Protein AF-A0A7C6S004-F1 (afdb_monomer_lite)

Secondary structure (DSSP, 8-state):
-EEEETTTTEEEEEEEEETTEEEEEEEE-TT-EE--TT-TT--EEGGGT--

Structure (mmCIF, N/CA/C/O backbone):
data_AF-A0A7C6S004-F1
#
_entry.id   AF-A0A7C6S004-F1
#
loop_
_atom_site.group_PDB
_atom_site.id
_atom_site.type_symbol
_atom_site.label_atom_id
_atom_site.label_alt_id
_atom_site.label_comp_id
_atom_site.label_asym_id
_atom_site.label_entity_id
_atom_site.label_seq_id
_atom_site.pdbx_PDB_ins_code
_atom_site.Cartn_x
_atom_site.Cartn_y
_atom_site.Cartn_z
_atom_site.occupancy
_atom_site.B_iso_or_equiv
_atom_site.auth_seq_id
_atom_site.auth_comp_id
_atom_site.auth_asym_id
_atom_site.auth_atom_id
_atom_site.pdbx_PDB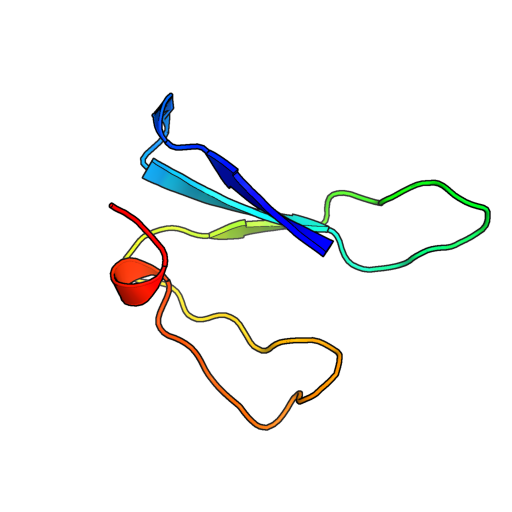_model_num
ATOM 1 N N . MET A 1 1 ? -0.404 0.688 9.826 1.00 57.84 1 MET A N 1
ATOM 2 C CA . MET A 1 1 ? -0.990 -0.665 9.671 1.00 57.84 1 MET A CA 1
ATOM 3 C C . MET A 1 1 ? -1.625 -0.724 8.282 1.00 57.84 1 MET A C 1
ATOM 5 O O . MET A 1 1 ? -2.158 0.291 7.863 1.00 57.84 1 MET A O 1
ATOM 9 N N . ALA A 1 2 ? -1.497 -1.822 7.530 1.00 57.72 2 ALA A N 1
ATOM 10 C CA . ALA A 1 2 ? -2.068 -1.934 6.177 1.00 57.72 2 ALA A CA 1
ATOM 11 C C . ALA A 1 2 ? -3.325 -2.816 6.207 1.00 57.72 2 ALA A C 1
ATOM 13 O O . ALA A 1 2 ? -3.311 -3.857 6.865 1.00 57.72 2 ALA A O 1
ATOM 14 N N . GLY A 1 3 ? -4.396 -2.389 5.537 1.00 64.69 3 GLY A N 1
ATOM 15 C CA . GLY A 1 3 ? -5.655 -3.129 5.416 1.00 64.69 3 GLY A CA 1
ATOM 16 C C . GLY A 1 3 ? -5.895 -3.572 3.972 1.00 64.69 3 GLY A C 1
ATOM 17 O O . GLY A 1 3 ? -5.551 -2.854 3.037 1.00 64.69 3 GLY A O 1
ATOM 18 N N . VAL A 1 4 ? -6.475 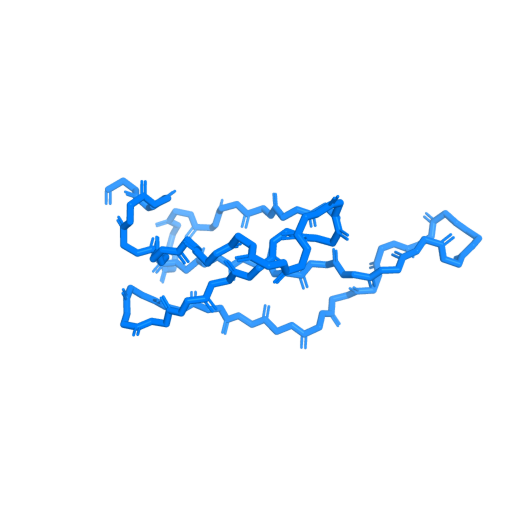-4.757 3.768 1.00 67.94 4 VAL A N 1
ATOM 19 C CA . VAL A 1 4 ? -6.848 -5.248 2.430 1.00 67.94 4 VAL A CA 1
ATOM 20 C C . VAL A 1 4 ? -8.326 -4.966 2.187 1.00 67.94 4 VAL A C 1
ATOM 22 O O . VAL A 1 4 ? -9.183 -5.487 2.903 1.00 67.94 4 VAL A O 1
ATOM 25 N N . ASN A 1 5 ? -8.645 -4.182 1.155 1.00 69.25 5 ASN A N 1
ATOM 26 C CA . ASN A 1 5 ? -10.023 -3.966 0.731 1.00 69.25 5 ASN A CA 1
ATOM 27 C C . ASN A 1 5 ? -10.368 -4.899 -0.436 1.00 69.25 5 ASN A C 1
ATOM 29 O O . ASN A 1 5 ? -10.146 -4.597 -1.610 1.00 69.25 5 ASN A O 1
ATOM 33 N N . ILE A 1 6 ? -10.966 -6.040 -0.095 1.00 66.81 6 ILE A N 1
ATOM 34 C CA . ILE A 1 6 ? -11.325 -7.096 -1.052 1.00 66.81 6 ILE A CA 1
ATOM 35 C C . ILE A 1 6 ? -12.383 -6.612 -2.058 1.00 66.81 6 ILE A C 1
ATOM 37 O O . ILE A 1 6 ? -12.364 -7.019 -3.216 1.00 66.81 6 ILE A O 1
ATOM 41 N N . ARG A 1 7 ? -13.287 -5.701 -1.662 1.00 69.50 7 ARG A N 1
ATOM 42 C CA . ARG A 1 7 ? -14.344 -5.201 -2.561 1.00 69.50 7 ARG A CA 1
ATOM 43 C C . ARG A 1 7 ? -13.796 -4.357 -3.707 1.00 69.50 7 ARG A C 1
ATOM 45 O O . ARG A 1 7 ? -14.403 -4.328 -4.771 1.00 69.50 7 ARG A O 1
ATOM 52 N N . GLN A 1 8 ? -12.687 -3.658 -3.483 1.00 70.25 8 GLN A N 1
ATOM 53 C CA . GLN A 1 8 ? -12.058 -2.790 -4.481 1.00 70.25 8 GLN A CA 1
ATOM 54 C C . GLN A 1 8 ? -10.767 -3.377 -5.061 1.00 70.25 8 GLN A C 1
ATOM 56 O O . GLN A 1 8 ? -10.158 -2.758 -5.933 1.00 70.25 8 GLN A O 1
ATOM 61 N N . ASN A 1 9 ? -10.379 -4.577 -4.613 1.00 79.75 9 ASN A N 1
ATOM 62 C CA . ASN A 1 9 ? -9.149 -5.261 -5.004 1.00 79.75 9 ASN A CA 1
ATOM 63 C C . ASN A 1 9 ? -7.914 -4.346 -4.878 1.00 79.75 9 ASN A C 1
ATOM 65 O O . ASN A 1 9 ? -7.096 -4.232 -5.795 1.00 79.75 9 ASN A O 1
ATOM 69 N N . CYS A 1 10 ? -7.838 -3.630 -3.755 1.00 81.56 10 CYS A N 1
ATOM 70 C CA . CYS A 1 10 ? -6.783 -2.672 -3.459 1.00 81.56 10 CYS A CA 1
ATOM 71 C C . CYS A 1 10 ? -6.302 -2.808 -2.010 1.00 81.56 10 CYS A C 1
ATOM 73 O O . CYS A 1 10 ? -7.003 -3.318 -1.130 1.00 81.56 10 CYS A O 1
ATOM 75 N N . LEU A 1 11 ? -5.076 -2.356 -1.783 1.00 85.62 11 LEU A N 1
ATOM 76 C CA . LEU A 1 11 ? -4.447 -2.286 -0.477 1.00 85.62 11 LEU A CA 1
ATOM 77 C C . LEU A 1 11 ? -4.551 -0.850 0.043 1.00 85.62 11 LEU A C 1
ATOM 79 O O . LEU A 1 11 ? -4.145 0.092 -0.636 1.00 85.62 11 LEU A O 1
ATOM 83 N N . GLU A 1 12 ? -5.085 -0.689 1.248 1.00 86.00 12 GLU A N 1
ATOM 84 C CA . GLU A 1 12 ? -5.196 0.595 1.929 1.00 86.00 12 GLU A CA 1
ATOM 85 C C . GLU A 1 12 ? -4.010 0.775 2.882 1.00 86.00 12 GLU A C 1
ATOM 87 O O . GLU A 1 12 ? -3.774 -0.042 3.783 1.00 86.00 12 GLU A O 1
ATOM 92 N N . ILE A 1 13 ? -3.226 1.831 2.661 1.00 83.25 13 ILE A N 1
ATOM 93 C CA . ILE A 1 13 ? -2.026 2.105 3.445 1.00 83.25 13 ILE A CA 1
ATOM 94 C C . ILE A 1 13 ? -2.308 3.195 4.466 1.00 83.25 13 ILE A C 1
ATOM 96 O O . ILE A 1 13 ? -2.593 4.340 4.113 1.00 83.25 13 ILE A O 1
ATOM 100 N N . HIS A 1 14 ? -2.126 2.842 5.739 1.00 79.38 14 HIS A N 1
ATOM 101 C CA . HIS A 1 14 ? -2.095 3.799 6.835 1.00 79.38 14 HIS A CA 1
ATOM 102 C C . HIS A 1 14 ? -0.699 3.819 7.448 1.00 79.38 14 HIS A C 1
ATOM 104 O O . HIS A 1 14 ? -0.223 2.812 8.005 1.00 79.38 14 HIS A O 1
ATOM 110 N N . ARG A 1 15 ? -0.038 4.968 7.345 1.00 73.00 15 ARG A N 1
ATOM 111 C CA . ARG A 1 15 ? 1.248 5.235 7.983 1.00 73.00 15 ARG A CA 1
ATOM 112 C C . ARG A 1 15 ? 1.052 6.360 8.987 1.00 73.00 15 ARG A C 1
ATOM 114 O O . ARG A 1 15 ? 0.243 7.254 8.779 1.00 73.00 15 ARG A O 1
ATOM 121 N N . ASP A 1 16 ? 1.816 6.260 10.062 1.00 67.94 16 ASP A N 1
ATOM 122 C CA . ASP A 1 16 ? 1.760 7.109 11.245 1.00 67.94 16 ASP A CA 1
ATOM 123 C C . ASP A 1 16 ? 0.713 6.720 12.303 1.00 67.94 16 ASP A C 1
ATOM 125 O O . ASP A 1 16 ? -0.375 6.216 12.018 1.00 67.94 16 ASP A O 1
ATOM 129 N N . ASN A 1 17 ? 1.133 6.916 13.549 1.00 57.19 17 ASN A N 1
ATOM 130 C CA . ASN A 1 17 ? 0.398 6.669 14.781 1.00 57.19 17 ASN A CA 1
ATOM 131 C C . ASN A 1 17 ? 0.601 7.891 15.689 1.00 57.19 17 ASN A C 1
ATOM 133 O O . ASN A 1 17 ? 1.036 7.768 16.833 1.00 57.19 17 ASN A O 1
ATOM 137 N N . GLN A 1 18 ? 0.367 9.088 15.148 1.00 54.25 18 GLN A N 1
ATOM 138 C CA . GLN A 1 18 ? 0.309 10.293 15.967 1.00 54.25 18 GLN A CA 1
ATOM 139 C C . GLN A 1 18 ? -0.986 10.203 16.778 1.00 54.25 18 GLN A C 1
ATOM 141 O O . GLN A 1 18 ? -2.084 10.231 16.227 1.00 54.25 18 GLN A O 1
ATOM 146 N N . GLU A 1 19 ? -0.844 9.991 18.086 1.00 57.91 19 GLU A N 1
ATOM 147 C CA . GLU A 1 19 ? -1.938 10.069 19.063 1.00 57.91 19 GLU A CA 1
ATOM 148 C C . GLU A 1 19 ? -3.139 9.139 18.793 1.00 57.91 19 GLU A C 1
ATOM 150 O O . GLU A 1 19 ? -4.297 9.499 18.994 1.00 57.91 19 GLU A O 1
ATOM 155 N N . GLY A 1 20 ? -2.877 7.904 18.352 1.00 63.72 20 GLY A N 1
ATOM 156 C CA . GLY A 1 20 ? -3.912 6.869 18.235 1.00 63.72 20 GLY A CA 1
ATOM 157 C C . GLY A 1 20 ? -4.846 7.018 17.031 1.00 63.72 20 GLY A C 1
ATOM 158 O O . GLY A 1 20 ? -5.831 6.283 16.939 1.00 63.72 20 GLY A O 1
ATOM 159 N N . GLN A 1 21 ? -4.540 7.919 16.093 1.00 59.44 21 GLN A N 1
ATOM 160 C CA . GLN A 1 21 ? -5.242 8.007 14.816 1.00 59.44 21 GLN A CA 1
ATOM 161 C C . GLN A 1 21 ? -4.362 7.498 13.674 1.00 59.44 21 GLN A C 1
ATOM 163 O O . GLN A 1 21 ? -3.288 8.027 13.396 1.00 59.44 21 GLN A O 1
ATOM 168 N N . TYR A 1 22 ? -4.848 6.468 12.982 1.00 63.69 22 TYR A N 1
ATOM 169 C CA . TYR A 1 22 ? -4.232 5.983 11.753 1.00 63.69 22 TYR A CA 1
ATOM 170 C C . TYR A 1 22 ? -4.585 6.925 10.606 1.00 63.69 22 TYR A C 1
ATOM 172 O O . TYR A 1 22 ? -5.734 6.971 10.161 1.00 63.69 22 TYR A O 1
ATOM 180 N N . ARG A 1 23 ? -3.599 7.666 10.095 1.00 66.38 23 ARG A N 1
ATOM 181 C CA . ARG A 1 23 ? -3.806 8.511 8.920 1.00 66.38 23 ARG A CA 1
ATOM 182 C C . ARG A 1 23 ? -3.742 7.652 7.659 1.00 66.38 23 ARG A C 1
ATOM 184 O O . ARG A 1 23 ? -2.766 6.944 7.420 1.00 66.38 23 ARG A O 1
ATOM 191 N N . PHE A 1 24 ? -4.811 7.690 6.869 1.00 69.25 24 PHE A N 1
ATOM 192 C CA . PHE A 1 24 ? -4.819 7.130 5.520 1.00 69.25 24 PHE A CA 1
ATOM 193 C C . PHE A 1 24 ? -3.849 7.923 4.638 1.00 69.25 24 PHE A C 1
ATOM 195 O O . PHE A 1 24 ? -3.931 9.152 4.581 1.00 69.25 24 PHE A O 1
ATOM 202 N N . GLU A 1 25 ? -2.939 7.223 3.964 1.00 76.44 25 GLU A N 1
ATOM 203 C CA . GLU A 1 25 ? -2.036 7.837 2.991 1.00 76.44 25 GLU A CA 1
ATOM 204 C C . GLU A 1 25 ? -2.526 7.631 1.563 1.00 76.44 25 GLU A C 1
ATOM 206 O O . GLU A 1 25 ? -2.629 8.594 0.805 1.00 76.44 25 GLU A O 1
ATOM 211 N N . THR A 1 26 ? -2.771 6.379 1.166 1.00 82.81 26 THR A N 1
ATOM 212 C CA . THR A 1 26 ? -3.041 6.057 -0.238 1.00 82.81 26 THR A CA 1
ATOM 213 C C . THR A 1 26 ? -3.632 4.659 -0.435 1.00 82.81 26 THR A C 1
ATOM 215 O O . THR A 1 26 ? -3.536 3.789 0.436 1.00 82.81 26 THR A O 1
ATOM 218 N N . PHE A 1 27 ? -4.207 4.445 -1.620 1.00 86.62 27 PHE A N 1
ATOM 219 C CA . PHE A 1 27 ? -4.620 3.138 -2.122 1.00 86.62 27 PHE A CA 1
ATOM 220 C C . PHE A 1 27 ? -3.593 2.625 -3.125 1.00 86.62 27 PHE A C 1
ATOM 222 O O . PHE A 1 27 ? -3.230 3.336 -4.060 1.00 86.62 27 PHE A O 1
ATOM 229 N N . LEU A 1 28 ? -3.196 1.368 -2.972 1.00 88.56 28 LEU A N 1
ATOM 230 C CA . LEU A 1 28 ? -2.331 0.668 -3.912 1.00 88.56 28 LEU A CA 1
ATOM 231 C C . LEU A 1 28 ? -3.108 -0.441 -4.622 1.00 88.56 28 LEU A C 1
ATOM 233 O O . LEU A 1 28 ? -3.971 -1.099 -4.039 1.00 88.56 28 LEU A O 1
ATOM 237 N N . ARG A 1 29 ? -2.815 -0.652 -5.899 1.00 87.69 29 ARG A N 1
ATOM 238 C CA . ARG A 1 29 ? -3.442 -1.653 -6.768 1.00 87.69 29 ARG A CA 1
ATOM 239 C C . ARG A 1 29 ? -2.433 -2.741 -7.120 1.00 87.69 29 ARG A C 1
ATOM 241 O O . ARG A 1 29 ? -1.250 -2.612 -6.850 1.00 87.69 29 ARG A O 1
ATOM 248 N N . ARG A 1 30 ? -2.889 -3.811 -7.777 1.00 87.44 30 ARG A N 1
ATOM 249 C CA . ARG A 1 30 ? -2.061 -4.980 -8.145 1.00 87.44 30 ARG A CA 1
ATOM 250 C C . ARG A 1 30 ? -0.727 -4.659 -8.843 1.00 87.44 30 ARG A C 1
ATOM 252 O O . ARG A 1 30 ? 0.212 -5.424 -8.679 1.00 87.44 30 ARG A O 1
ATOM 259 N N . GLY A 1 31 ? -0.649 -3.575 -9.618 1.00 88.81 31 GLY A N 1
ATOM 260 C CA . GLY A 1 31 ? 0.582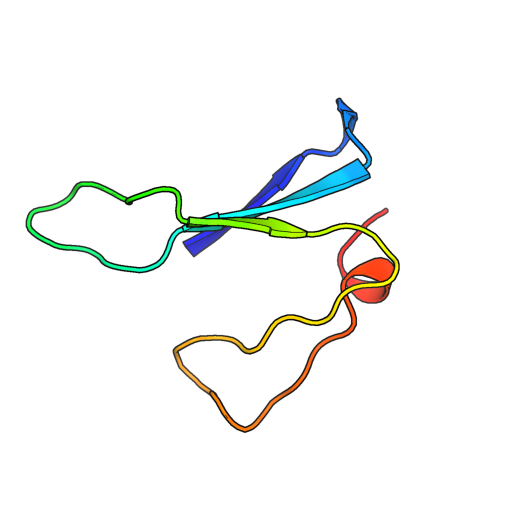 -3.165 -10.313 1.00 88.81 31 GLY A CA 1
ATOM 261 C C . GLY A 1 31 ? 1.587 -2.405 -9.442 1.00 88.81 31 GLY A C 1
ATOM 262 O O . GLY A 1 31 ? 2.704 -2.160 -9.887 1.00 88.81 31 GLY A O 1
ATOM 263 N N . ASP A 1 32 ? 1.195 -2.033 -8.227 1.00 91.31 32 ASP A N 1
ATOM 264 C CA . ASP A 1 32 ? 2.011 -1.239 -7.322 1.00 91.31 32 ASP A CA 1
ATOM 265 C C . ASP A 1 32 ? 2.835 -2.126 -6.381 1.00 91.31 32 ASP A C 1
ATOM 267 O O . ASP A 1 32 ? 2.617 -3.334 -6.228 1.00 91.31 32 ASP A O 1
ATOM 271 N N . THR A 1 33 ? 3.773 -1.488 -5.691 1.00 91.62 33 THR A N 1
ATOM 272 C CA . THR A 1 33 ? 4.586 -2.107 -4.645 1.00 91.62 33 THR A CA 1
ATOM 273 C C . THR A 1 33 ? 4.476 -1.330 -3.346 1.00 91.62 33 THR A C 1
ATOM 275 O O . THR A 1 33 ? 4.316 -0.109 -3.354 1.00 91.62 33 THR A O 1
ATOM 278 N N . VAL A 1 34 ? 4.633 -2.021 -2.221 1.00 88.38 34 VAL A N 1
ATOM 279 C CA . VAL A 1 34 ? 4.662 -1.411 -0.892 1.00 88.38 34 VAL A CA 1
ATOM 280 C C . VAL A 1 34 ? 5.892 -1.857 -0.112 1.00 88.38 34 VAL A C 1
ATOM 282 O O . VAL A 1 34 ? 6.248 -3.033 -0.115 1.00 88.38 34 VAL A O 1
ATOM 285 N N . CYS A 1 35 ? 6.504 -0.916 0.608 1.00 89.06 35 CYS A N 1
ATOM 286 C CA . CYS A 1 35 ? 7.518 -1.217 1.616 1.00 89.06 35 CYS A CA 1
ATOM 287 C C . CYS A 1 35 ? 6.906 -1.111 3.022 1.00 89.06 35 CYS A C 1
ATOM 289 O O . CYS A 1 35 ? 6.342 -0.054 3.361 1.00 89.06 35 CYS A O 1
ATOM 291 N N . PRO A 1 36 ? 7.001 -2.158 3.861 1.00 83.56 36 PRO A N 1
ATOM 292 C CA . PRO A 1 36 ? 6.621 -2.076 5.263 1.00 83.56 36 PRO A CA 1
ATOM 293 C C . PRO A 1 36 ? 7.480 -1.047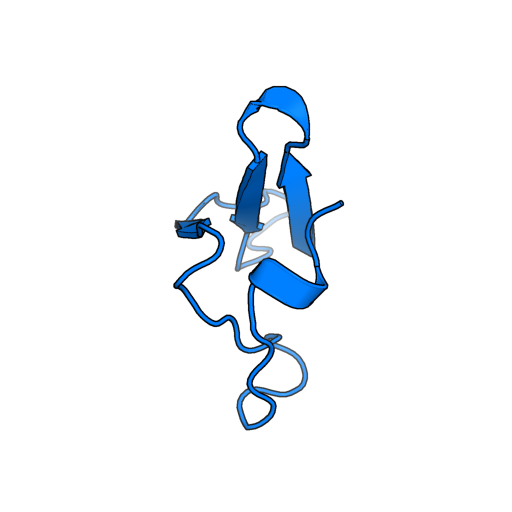 5.999 1.00 83.56 36 PRO A C 1
ATOM 295 O O . PRO A 1 36 ? 8.699 -1.043 5.872 1.00 83.56 36 PRO A O 1
ATOM 298 N N . LEU A 1 37 ? 6.867 -0.228 6.854 1.00 80.44 37 LEU A N 1
ATOM 299 C CA . LEU A 1 37 ? 7.603 0.757 7.660 1.00 80.44 37 LEU A CA 1
ATOM 300 C C . LEU A 1 37 ? 8.692 0.125 8.540 1.00 80.44 37 LEU A C 1
ATOM 302 O O . LEU A 1 37 ? 9.752 0.709 8.723 1.00 80.44 37 LEU A O 1
ATOM 306 N N . ALA A 1 38 ? 8.445 -1.080 9.062 1.00 81.75 38 ALA A N 1
ATOM 307 C CA . ALA A 1 38 ? 9.413 -1.804 9.884 1.00 81.75 38 ALA A CA 1
ATOM 308 C C . ALA A 1 38 ? 10.625 -2.324 9.087 1.00 81.75 38 ALA A C 1
ATOM 310 O O . ALA A 1 38 ? 11.629 -2.701 9.686 1.00 81.75 38 ALA A O 1
ATOM 311 N N . ARG A 1 39 ? 10.517 -2.404 7.754 1.00 84.94 39 ARG A N 1
ATOM 312 C CA . ARG A 1 39 ? 11.552 -2.903 6.838 1.00 84.94 39 ARG A CA 1
ATOM 313 C C . ARG A 1 39 ? 11.475 -2.127 5.516 1.00 84.94 39 ARG A C 1
ATOM 315 O O . ARG A 1 39 ? 10.956 -2.667 4.538 1.00 84.94 39 ARG A O 1
ATOM 322 N N . PRO A 1 40 ? 11.952 -0.871 5.481 1.00 83.62 40 PRO A N 1
ATOM 323 C CA . PRO A 1 40 ? 11.816 -0.003 4.310 1.00 83.62 40 PRO A CA 1
ATOM 324 C C . PRO A 1 40 ? 12.536 -0.549 3.068 1.00 83.62 40 PRO A C 1
ATOM 326 O O . PRO A 1 40 ? 12.104 -0.278 1.951 1.00 83.62 40 PRO A O 1
ATOM 329 N N . ASP A 1 41 ? 13.561 -1.381 3.264 1.00 90.06 41 ASP A N 1
ATOM 330 C CA . ASP A 1 41 ? 14.320 -2.023 2.183 1.00 90.06 41 ASP A CA 1
ATOM 331 C C . ASP A 1 41 ? 13.609 -3.249 1.585 1.00 90.06 41 ASP A C 1
ATOM 333 O O . ASP A 1 41 ? 14.070 -3.829 0.603 1.00 90.06 41 ASP A O 1
ATOM 337 N N . HIS A 1 42 ? 12.495 -3.687 2.181 1.00 89.06 42 HIS A N 1
ATOM 338 C CA . HIS A 1 42 ? 11.762 -4.861 1.731 1.00 89.06 42 HIS A CA 1
ATOM 339 C C . HIS A 1 42 ? 10.557 -4.453 0.883 1.00 89.06 42 HIS A C 1
ATOM 341 O O . HIS A 1 42 ? 9.549 -3.979 1.402 1.00 89.06 42 HIS A O 1
ATOM 347 N N . VAL A 1 43 ? 10.665 -4.660 -0.428 1.00 91.56 43 VAL A N 1
ATOM 348 C CA . VAL A 1 43 ? 9.614 -4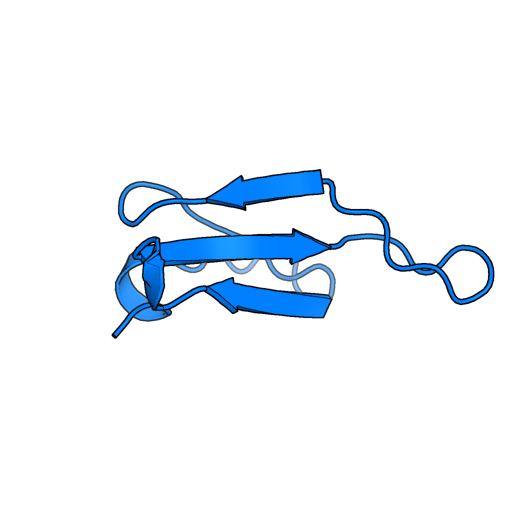.342 -1.399 1.00 91.56 43 VAL A CA 1
ATOM 349 C C . VAL A 1 43 ? 8.699 -5.551 -1.577 1.00 91.56 43 VAL A C 1
ATOM 351 O O . VAL A 1 43 ? 9.170 -6.643 -1.885 1.00 91.56 43 VAL A O 1
ATOM 354 N N . ILE A 1 44 ? 7.394 -5.348 -1.413 1.00 90.38 44 ILE A N 1
ATOM 355 C CA . ILE A 1 44 ? 6.366 -6.373 -1.621 1.00 90.38 44 ILE A CA 1
ATOM 356 C C . ILE A 1 44 ? 5.479 -5.936 -2.786 1.00 90.38 44 ILE A C 1
ATOM 358 O O . ILE A 1 44 ? 4.995 -4.800 -2.803 1.00 90.38 44 ILE A O 1
ATOM 362 N N . ALA A 1 45 ? 5.248 -6.826 -3.752 1.00 92.31 45 ALA A N 1
ATOM 363 C CA . ALA A 1 45 ? 4.277 -6.578 -4.809 1.00 92.31 45 ALA A CA 1
ATOM 364 C C . ALA A 1 45 ? 2.858 -6.658 -4.234 1.00 92.31 45 ALA A C 1
ATOM 366 O O . ALA A 1 45 ? 2.504 -7.604 -3.534 1.00 92.31 45 ALA A O 1
ATOM 367 N N . VAL A 1 46 ? 2.016 -5.670 -4.536 1.00 88.88 46 VAL A N 1
ATOM 368 C CA . VAL A 1 46 ? 0.645 -5.628 -4.004 1.00 88.88 46 VAL A CA 1
ATOM 369 C C . VAL A 1 46 ? -0.197 -6.786 -4.541 1.00 88.88 46 VAL A C 1
ATOM 371 O O . VAL A 1 46 ? -1.091 -7.259 -3.846 1.00 88.88 46 VAL A O 1
ATOM 374 N N . ALA A 1 47 ? 0.113 -7.292 -5.739 1.00 88.62 47 ALA A N 1
ATOM 375 C CA . ALA A 1 47 ? -0.514 -8.492 -6.290 1.00 88.62 47 ALA A CA 1
ATOM 376 C C . ALA A 1 47 ? -0.393 -9.725 -5.377 1.00 88.62 47 ALA A C 1
ATOM 378 O O . ALA A 1 47 ? -1.336 -10.505 -5.330 1.00 88.62 47 ALA A O 1
ATOM 379 N N . ASP A 1 48 ? 0.704 -9.861 -4.624 1.00 88.12 48 ASP A N 1
ATOM 380 C CA . ASP A 1 48 ? 0.933 -11.002 -3.726 1.00 88.12 48 ASP A CA 1
ATOM 381 C C . ASP A 1 48 ? 0.140 -10.890 -2.411 1.00 88.12 48 ASP A C 1
ATOM 383 O O . ASP A 1 48 ? 0.017 -11.858 -1.662 1.00 88.12 48 ASP A O 1
ATOM 387 N N . LEU A 1 49 ? -0.383 -9.698 -2.106 1.00 84.06 49 LEU A N 1
ATOM 388 C CA . LEU A 1 49 ? -1.138 -9.396 -0.884 1.00 84.06 49 LEU A CA 1
ATOM 389 C C . LEU A 1 49 ? -2.655 -9.402 -1.098 1.00 8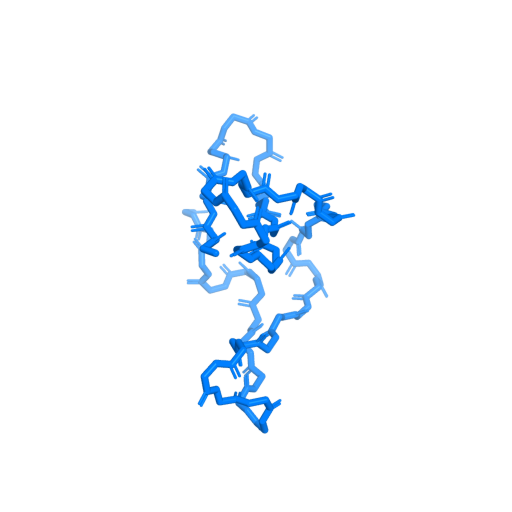4.06 49 LEU A C 1
ATOM 391 O O . LEU A 1 49 ? -3.418 -9.338 -0.131 1.00 84.06 49 LEU A O 1
ATOM 395 N N . LEU A 1 50 ? -3.092 -9.420 -2.354 1.00 82.06 50 LEU A N 1
ATOM 396 C CA . LEU A 1 50 ? -4.496 -9.438 -2.733 1.00 82.06 50 LEU A CA 1
ATOM 397 C C . LEU A 1 50 ? -4.939 -10.880 -3.028 1.00 82.06 50 LEU A C 1
ATOM 399 O O . LEU A 1 50 ? -4.130 -11.666 -3.520 1.00 82.06 50 LEU A O 1
ATOM 403 N N . PRO A 1 51 ? -6.204 -11.233 -2.739 1.00 76.75 51 PRO A N 1
ATOM 404 C CA . PRO A 1 51 ? -6.759 -12.523 -3.135 1.00 76.75 51 PRO A CA 1
ATOM 405 C C . PRO A 1 51 ? -6.840 -12.701 -4.663 1.00 76.75 51 PRO A C 1
ATOM 407 O O . PRO A 1 51 ? -6.773 -11.700 -5.427 1.00 76.75 51 PRO A O 1
#

Radius of gyration: 11.12 Å; chains: 1; bounding box: 29×23×29 Å

Sequence (51 aa):
MAGVNIRQNCLEIHRDNQEGQYRFETFLRRGDTVCPLARPDHVIAVADLLP

pLDDT: mean 78.18, std 11.31, range [54.25, 92.31]

Foldseek 3Di:
DKDQDQVVQWIWDFDDCDPNDTDTDDIGHQQDWDADPVGNVDIDRSVVVGD